Protein AF-T1GJW7-F1 (afdb_monomer_lite)

Secondary structure (DSSP, 8-state):
------HHHHHHHHHHHHT-----------------------------------------S-----PPPPPPPPHHHHHHHHHHHHH-SS--HHHHHHHHHHTT--TT-

Foldseek 3Di:
DPPPCDVVVVVVVVVVLVPDDDDDDDDDDDDDDDDDDDDDDDDDDDDDDDDDDDDDDDDDDDPDDPDPDDDDADPVLVVLVVVCCSVPVDDDQVRLCVSCVVRVHHSVD

Sequence (109 aa):
MELLIDTKSILMFVETLVAQDINEMDQDECDDGMSSDIDDGGSDTDSKKDSRGSSDGKGNGGGSKPRRARTAFTYEQLVSLENKFKTTRYLSVCERLNLALSLSLTETQ

InterPro domains:
  IPR001356 Homeodomain [PF00046] (67-109)
  IPR001356 Homeodomain [PS50071] (64-109)
  IPR001356 Homeodomain [cd00086] (67-109)
  IPR009057 Homedomain-like superfamily [SSF46689] (53-109)
  IPR050394 Homeobox NK-like transcription regulators [PTHR24340] (39-109)

Radius of gyration: 24.45 Å; chains: 1; bounding box: 60×59×21 Å

pLDDT: mean 71.12, std 16.46, range [42.16, 95.88]

Organism: Megaselia scalaris (NCBI:txid36166)

Structure (mmCIF, N/CA/C/O backbone):
data_AF-T1GJW7-F1
#
_entry.id   AF-T1GJW7-F1
#
loop_
_atom_site.group_PDB
_atom_site.id
_atom_site.type_symbol
_atom_site.label_atom_id
_atom_site.label_alt_id
_atom_site.label_comp_id
_atom_site.label_asym_id
_atom_site.label_entity_id
_atom_site.label_seq_id
_atom_site.pdbx_PDB_ins_code
_atom_site.Cartn_x
_atom_site.Cartn_y
_atom_site.Cartn_z
_atom_site.occupancy
_atom_site.B_iso_or_equiv
_atom_site.auth_seq_id
_atom_site.auth_comp_id
_atom_site.auth_asym_id
_atom_site.auth_atom_id
_atom_site.pdbx_PDB_model_num
ATOM 1 N N . MET A 1 1 ? -20.758 13.171 10.588 1.00 42.16 1 MET A N 1
ATOM 2 C CA . MET A 1 1 ? -19.525 13.619 9.914 1.00 42.16 1 MET A CA 1
ATOM 3 C C . MET A 1 1 ? -19.084 12.481 9.014 1.00 42.16 1 MET A C 1
ATOM 5 O O . MET A 1 1 ? -18.266 11.667 9.419 1.00 42.16 1 MET A O 1
ATOM 9 N N . GLU A 1 2 ? -19.731 12.326 7.860 1.00 46.81 2 GLU A N 1
ATOM 10 C CA . GLU A 1 2 ? -19.262 11.344 6.886 1.00 46.81 2 GLU A CA 1
ATOM 11 C C . GLU A 1 2 ? -17.940 11.874 6.334 1.00 46.81 2 GLU A C 1
ATOM 13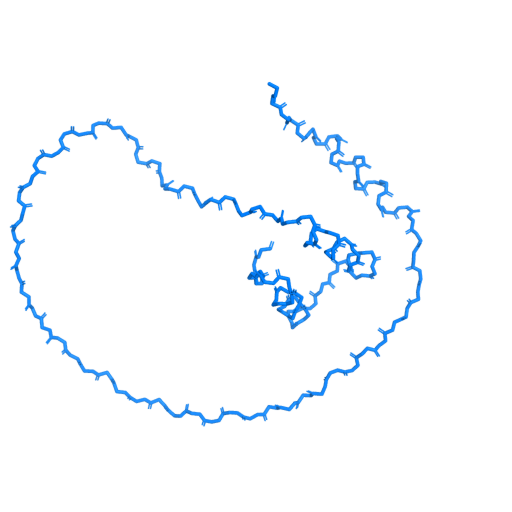 O O . GLU A 1 2 ? -17.916 12.944 5.729 1.00 46.81 2 GLU A O 1
ATOM 18 N N . LEU A 1 3 ? -16.834 11.175 6.609 1.00 50.53 3 LEU A N 1
ATOM 19 C CA . LEU A 1 3 ? -15.581 11.392 5.894 1.00 50.53 3 LEU A CA 1
ATOM 20 C C . LEU A 1 3 ? -15.803 10.925 4.453 1.00 50.53 3 LEU A C 1
ATOM 22 O O . LEU A 1 3 ? -15.472 9.802 4.071 1.00 50.53 3 LEU A O 1
ATOM 26 N N . LEU A 1 4 ? -16.422 11.799 3.665 1.00 50.31 4 LEU A N 1
ATOM 27 C CA . LEU A 1 4 ? -16.360 11.754 2.223 1.00 50.31 4 LEU A CA 1
ATOM 28 C C . LEU A 1 4 ? -14.903 12.071 1.889 1.00 50.31 4 LEU A C 1
ATOM 30 O O . LEU A 1 4 ? -14.476 13.223 1.917 1.00 50.31 4 LEU A O 1
ATOM 34 N N . ILE A 1 5 ? -14.101 11.030 1.679 1.00 57.72 5 ILE A N 1
ATOM 35 C CA . ILE A 1 5 ? -12.785 11.184 1.068 1.00 57.72 5 ILE A CA 1
ATOM 36 C C . ILE A 1 5 ? -13.089 11.596 -0.373 1.00 57.72 5 ILE A C 1
ATOM 38 O O . ILE A 1 5 ? -13.287 10.751 -1.246 1.00 57.72 5 ILE A O 1
ATOM 42 N N . ASP A 1 6 ? -13.274 12.902 -0.574 1.00 73.75 6 ASP A N 1
ATOM 43 C CA . ASP A 1 6 ? -13.629 13.483 -1.858 1.00 73.75 6 ASP A CA 1
ATOM 44 C C . ASP A 1 6 ? -12.637 12.989 -2.905 1.00 73.75 6 ASP A C 1
ATOM 46 O O . ASP A 1 6 ? -11.425 12.983 -2.680 1.00 73.75 6 ASP A O 1
ATOM 50 N N . THR A 1 7 ? -13.129 12.629 -4.088 1.00 62.66 7 THR A N 1
ATOM 51 C CA . THR A 1 7 ? -12.268 12.265 -5.225 1.00 62.66 7 THR A CA 1
ATOM 52 C C . THR A 1 7 ? -11.262 13.371 -5.542 1.00 62.66 7 THR A C 1
ATOM 54 O O . THR A 1 7 ? -10.169 13.088 -6.016 1.00 62.66 7 THR A O 1
ATOM 57 N N . LYS A 1 8 ? -11.588 14.621 -5.188 1.00 57.81 8 LYS A N 1
ATOM 58 C CA . LYS A 1 8 ? -10.682 15.773 -5.233 1.00 57.81 8 LYS A CA 1
ATOM 59 C C . LYS A 1 8 ? -9.568 15.715 -4.184 1.00 57.81 8 LYS A C 1
ATOM 61 O O . LYS A 1 8 ? -8.450 16.099 -4.491 1.00 57.81 8 LYS A O 1
ATOM 66 N N . SER A 1 9 ? -9.842 15.217 -2.980 1.00 65.06 9 SER A N 1
ATOM 67 C CA . SER A 1 9 ? -8.833 15.017 -1.931 1.00 65.06 9 SER A CA 1
ATOM 68 C C . SER A 1 9 ? -7.895 13.854 -2.280 1.00 65.06 9 SER A C 1
ATOM 70 O O . SER A 1 9 ? -6.685 13.966 -2.103 1.00 65.06 9 SER A O 1
ATOM 72 N N . ILE A 1 10 ? -8.434 12.794 -2.896 1.00 68.69 10 ILE A N 1
ATOM 73 C CA . ILE A 1 10 ? -7.648 11.678 -3.449 1.00 68.69 10 ILE A CA 1
ATOM 74 C C . ILE A 1 10 ? -6.773 12.161 -4.611 1.00 68.69 10 ILE A C 1
ATOM 76 O O . ILE A 1 10 ? -5.587 11.851 -4.651 1.00 68.69 10 ILE A O 1
ATOM 80 N N . LEU A 1 11 ? -7.326 12.953 -5.535 1.00 67.62 11 LEU A N 1
ATOM 81 C CA . LEU A 1 11 ? -6.576 13.491 -6.673 1.00 67.62 11 LEU A CA 1
ATOM 82 C C . LEU A 1 11 ? -5.481 14.471 -6.243 1.00 67.62 11 LEU A C 1
ATOM 84 O O . LEU A 1 11 ? -4.372 14.357 -6.749 1.00 67.62 11 LEU A O 1
ATOM 88 N N . MET A 1 12 ? -5.733 15.350 -5.265 1.00 68.50 12 MET A N 1
ATOM 89 C CA . MET A 1 12 ? -4.680 16.227 -4.734 1.00 68.50 12 MET A CA 1
ATOM 90 C C . MET A 1 12 ? -3.557 15.438 -4.051 1.00 68.50 12 MET A C 1
ATOM 92 O O . MET A 1 12 ? -2.390 15.804 -4.178 1.00 68.50 12 MET A O 1
ATOM 96 N N . PHE A 1 13 ? -3.880 14.338 -3.364 1.00 70.38 13 PHE A N 1
ATOM 97 C CA . PHE A 1 13 ? -2.865 13.471 -2.765 1.00 70.38 13 PHE A CA 1
ATOM 98 C C . PHE A 1 13 ? -2.042 12.738 -3.835 1.00 70.38 13 PHE A C 1
ATOM 100 O O . PHE A 1 13 ? -0.825 12.645 -3.713 1.00 70.38 13 PHE A O 1
ATOM 107 N N . VAL A 1 14 ? -2.678 12.287 -4.924 1.00 68.50 14 VAL A N 1
ATOM 108 C CA . VAL A 1 14 ? -2.000 11.607 -6.040 1.00 68.50 14 VAL A CA 1
ATOM 109 C C . VAL A 1 14 ? -1.147 12.569 -6.875 1.00 68.50 14 VAL A C 1
ATOM 111 O O . VAL A 1 14 ? -0.025 12.212 -7.217 1.00 68.50 14 VAL A O 1
ATOM 114 N N . GLU A 1 15 ? -1.619 13.784 -7.169 1.00 69.69 15 GLU A N 1
ATOM 115 C CA . GLU A 1 15 ? -0.837 14.792 -7.907 1.00 69.69 15 GLU A CA 1
ATOM 116 C C . GLU A 1 15 ? 0.372 15.287 -7.103 1.00 69.69 15 GLU A C 1
ATOM 118 O O . GLU A 1 15 ? 1.452 15.456 -7.666 1.00 69.69 15 GLU A O 1
ATOM 123 N N . THR A 1 16 ? 0.233 15.443 -5.781 1.00 59.94 16 THR A N 1
ATOM 124 C CA . THR A 1 16 ? 1.352 15.849 -4.912 1.00 59.94 16 THR A CA 1
ATOM 125 C C . THR A 1 16 ? 2.418 14.751 -4.804 1.00 59.94 16 THR A C 1
ATOM 127 O O . THR A 1 16 ? 3.608 15.055 -4.762 1.00 59.94 16 THR A O 1
ATOM 130 N N . LEU A 1 17 ? 2.022 13.471 -4.821 1.00 59.44 17 LEU A N 1
ATOM 131 C CA . LEU A 1 17 ? 2.952 12.338 -4.711 1.00 59.44 17 LEU A CA 1
ATOM 132 C C . LEU A 1 17 ? 3.819 12.122 -5.961 1.00 59.44 17 LEU A C 1
ATOM 134 O O . LEU A 1 17 ? 4.864 11.487 -5.874 1.00 59.44 17 LEU A O 1
ATOM 138 N N . VAL A 1 18 ? 3.380 12.602 -7.128 1.00 64.69 18 VAL A N 1
ATOM 139 C CA . VAL A 1 18 ? 4.110 12.417 -8.396 1.00 64.69 18 VAL A CA 1
ATOM 140 C C . VAL A 1 18 ? 5.281 13.405 -8.532 1.00 64.69 18 VAL A C 1
ATOM 142 O O . VAL A 1 18 ? 6.189 13.164 -9.321 1.00 64.69 18 VAL A O 1
ATOM 145 N N . ALA A 1 19 ? 5.305 14.494 -7.756 1.00 56.41 19 ALA A N 1
ATOM 146 C CA . ALA A 1 19 ? 6.221 15.617 -7.971 1.00 56.41 19 ALA A CA 1
ATOM 147 C C . ALA A 1 19 ? 7.518 15.616 -7.130 1.00 56.41 19 ALA A C 1
ATOM 149 O O . ALA A 1 19 ? 8.266 16.589 -7.206 1.00 56.41 19 ALA A O 1
ATOM 150 N N . GLN A 1 20 ? 7.820 14.582 -6.335 1.00 51.12 20 GLN A N 1
ATOM 151 C CA . GLN A 1 20 ? 9.035 14.552 -5.501 1.00 51.12 20 GLN A CA 1
ATOM 152 C C . GLN A 1 20 ? 9.898 13.313 -5.777 1.00 51.12 20 GLN A C 1
ATOM 154 O O . GLN A 1 20 ? 9.766 12.278 -5.136 1.00 51.12 20 GLN A O 1
ATOM 159 N N . ASP A 1 21 ? 10.732 13.456 -6.808 1.00 65.88 21 ASP A N 1
ATOM 160 C CA . ASP A 1 21 ? 12.160 13.108 -6.864 1.00 65.88 21 ASP A CA 1
ATOM 161 C C . ASP A 1 21 ? 12.689 12.128 -5.792 1.00 65.88 21 ASP A C 1
ATOM 163 O O . ASP A 1 21 ? 12.943 12.556 -4.671 1.00 65.88 21 ASP A O 1
ATOM 167 N N . ILE A 1 22 ? 12.910 10.847 -6.139 1.00 59.69 22 ILE A N 1
ATOM 168 C CA . ILE A 1 22 ? 13.858 9.950 -5.443 1.00 59.69 22 ILE A CA 1
ATOM 169 C C . ILE A 1 22 ? 14.498 9.008 -6.470 1.00 59.69 22 ILE A C 1
ATOM 171 O O . ILE A 1 22 ? 13.942 7.989 -6.879 1.00 59.69 22 ILE A O 1
ATOM 175 N N . ASN A 1 23 ? 15.690 9.412 -6.890 1.00 54.84 23 ASN A N 1
ATOM 176 C CA . ASN A 1 23 ? 16.716 8.562 -7.468 1.00 54.84 23 ASN A CA 1
ATOM 177 C C . ASN A 1 23 ? 17.356 7.686 -6.362 1.00 54.84 23 ASN A C 1
ATOM 179 O O . ASN A 1 23 ? 17.296 8.044 -5.188 1.00 54.84 23 ASN A O 1
ATOM 183 N N . GLU A 1 24 ? 18.057 6.632 -6.796 1.00 55.97 24 GLU A N 1
ATOM 184 C CA . GLU A 1 24 ? 19.089 5.845 -6.080 1.00 55.97 24 GLU A CA 1
ATOM 185 C C . GLU A 1 24 ? 18.694 4.552 -5.314 1.00 55.97 24 GLU A C 1
ATOM 187 O O . GLU A 1 24 ? 18.263 4.557 -4.168 1.00 55.97 24 GLU A O 1
ATOM 192 N N . MET A 1 25 ? 18.869 3.434 -6.041 1.00 63.38 25 MET A N 1
ATOM 193 C CA . MET A 1 25 ? 19.788 2.304 -5.779 1.00 63.38 25 MET A CA 1
ATOM 194 C C . MET A 1 25 ? 19.740 1.580 -4.422 1.00 63.38 25 MET A C 1
ATOM 196 O O . MET A 1 25 ? 20.249 2.092 -3.440 1.00 63.38 25 MET A O 1
ATOM 200 N N . ASP A 1 26 ? 19.266 0.327 -4.438 1.00 47.84 26 ASP A N 1
ATOM 201 C CA . ASP A 1 26 ? 20.033 -0.836 -3.956 1.00 47.84 26 ASP A CA 1
ATOM 202 C C . ASP A 1 26 ? 19.449 -2.138 -4.551 1.00 47.84 26 ASP A C 1
ATOM 204 O O . ASP A 1 26 ? 18.237 -2.363 -4.550 1.00 47.84 26 ASP A O 1
ATOM 208 N N . GLN A 1 27 ? 20.328 -2.943 -5.160 1.00 61.09 27 GLN A N 1
ATOM 209 C CA . GLN A 1 27 ? 20.059 -4.283 -5.692 1.00 61.09 27 GLN A CA 1
ATOM 210 C C . GLN A 1 27 ? 20.303 -5.298 -4.574 1.00 61.09 27 GLN A C 1
ATOM 212 O O . GLN A 1 27 ? 21.456 -5.529 -4.222 1.00 61.09 27 GLN A O 1
ATOM 217 N N . ASP A 1 28 ? 19.254 -5.947 -4.076 1.00 51.38 28 ASP A N 1
ATOM 218 C CA . ASP A 1 28 ? 19.406 -7.166 -3.281 1.00 51.38 28 ASP A CA 1
ATOM 219 C C . ASP A 1 28 ? 19.055 -8.369 -4.168 1.00 51.38 28 ASP A C 1
ATOM 221 O O . ASP A 1 28 ? 17.886 -8.623 -4.470 1.00 51.38 28 ASP A O 1
ATOM 225 N N . GLU A 1 29 ? 20.084 -9.084 -4.633 1.00 61.72 29 GLU A N 1
ATOM 226 C CA . GLU A 1 29 ? 19.944 -10.405 -5.250 1.00 61.72 29 GLU A CA 1
ATOM 227 C C . GLU A 1 29 ? 19.431 -11.405 -4.205 1.00 61.72 29 GLU A C 1
ATOM 229 O O . GLU A 1 29 ? 20.060 -11.593 -3.161 1.00 61.72 29 GLU A O 1
ATOM 234 N N . CYS A 1 30 ? 18.310 -12.078 -4.479 1.00 54.50 30 CYS A N 1
ATOM 235 C CA . CYS A 1 30 ? 17.885 -13.236 -3.700 1.00 54.50 30 CYS A CA 1
ATOM 236 C C . CYS A 1 30 ? 18.101 -14.538 -4.489 1.00 54.50 30 CYS A C 1
ATOM 238 O O . CYS A 1 30 ? 17.632 -14.703 -5.609 1.00 54.50 30 CYS A O 1
ATOM 240 N N . ASP A 1 31 ? 18.870 -15.421 -3.853 1.00 57.53 31 ASP A N 1
ATOM 241 C CA . ASP A 1 31 ? 19.351 -16.738 -4.271 1.00 57.53 31 ASP A CA 1
ATOM 242 C C . ASP A 1 31 ? 18.206 -17.766 -4.410 1.00 57.53 31 ASP A C 1
ATOM 244 O O . ASP A 1 31 ? 17.466 -18.040 -3.462 1.00 57.53 31 ASP A O 1
ATOM 248 N N . ASP A 1 32 ? 18.057 -18.333 -5.609 1.00 59.34 32 ASP A N 1
ATOM 249 C CA . ASP A 1 32 ? 17.018 -19.296 -5.991 1.00 59.34 32 ASP A CA 1
ATOM 250 C C . ASP A 1 32 ? 17.382 -20.743 -5.576 1.00 59.34 32 ASP A C 1
ATOM 252 O O . ASP A 1 32 ? 17.765 -21.583 -6.393 1.00 59.34 32 ASP A O 1
ATOM 256 N N . GLY A 1 33 ? 17.237 -21.067 -4.288 1.00 59.34 33 GLY A N 1
ATOM 257 C CA . GLY A 1 33 ? 17.431 -22.421 -3.748 1.00 59.34 33 GLY A CA 1
ATOM 258 C C . GLY A 1 33 ? 16.148 -23.266 -3.691 1.00 59.34 33 GLY A C 1
ATOM 259 O O . GLY A 1 33 ? 15.566 -23.424 -2.619 1.00 59.34 33 GLY A O 1
ATOM 260 N N . MET A 1 34 ? 15.708 -23.842 -4.817 1.00 60.22 34 MET A N 1
ATOM 261 C CA . MET A 1 34 ? 14.521 -24.720 -4.888 1.00 60.22 34 MET A CA 1
ATOM 262 C C . MET A 1 34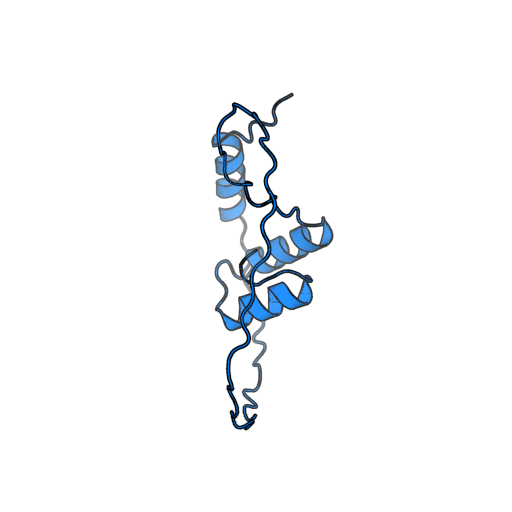 ? 14.893 -26.199 -4.735 1.00 60.22 34 MET A C 1
ATOM 264 O O . MET A 1 34 ? 15.644 -26.716 -5.557 1.00 60.22 34 MET A O 1
ATOM 268 N N . SER A 1 35 ? 14.288 -26.912 -3.780 1.00 61.06 35 SER A N 1
ATOM 269 C CA . SER A 1 35 ? 13.879 -28.319 -3.953 1.00 61.06 35 SER A CA 1
ATOM 270 C C . SER A 1 35 ? 13.089 -28.791 -2.728 1.00 61.06 35 SER A C 1
ATOM 272 O O . SER A 1 35 ? 13.617 -28.879 -1.620 1.00 61.06 35 SER A O 1
ATOM 274 N N . SER A 1 36 ? 11.812 -29.103 -2.932 1.00 56.66 36 SER A N 1
ATOM 275 C CA . SER A 1 36 ? 11.010 -29.890 -1.998 1.00 56.66 36 SER A CA 1
ATOM 276 C C . SER A 1 36 ? 10.220 -30.922 -2.795 1.00 56.66 36 SER A C 1
ATOM 278 O O . SER A 1 36 ? 9.280 -30.560 -3.503 1.00 56.66 36 SER A O 1
ATOM 280 N N . ASP A 1 37 ? 10.591 -32.191 -2.667 1.00 62.34 37 ASP A N 1
ATOM 281 C CA . ASP A 1 37 ? 9.810 -33.328 -3.148 1.00 62.34 37 ASP A CA 1
ATOM 282 C C . ASP A 1 37 ? 8.995 -33.901 -1.977 1.00 62.34 37 ASP A C 1
ATOM 284 O O . ASP A 1 37 ? 9.564 -34.454 -1.035 1.00 62.34 37 ASP A O 1
ATOM 288 N N . ILE A 1 38 ? 7.663 -33.768 -2.015 1.00 69.62 38 ILE A N 1
ATOM 289 C CA . ILE A 1 38 ? 6.747 -34.541 -1.160 1.00 69.62 38 ILE A CA 1
ATOM 290 C C . ILE A 1 38 ? 5.614 -35.076 -2.042 1.00 69.62 38 ILE A C 1
ATOM 292 O O . ILE A 1 38 ? 4.873 -34.310 -2.655 1.00 69.62 38 ILE A O 1
ATOM 296 N N . ASP A 1 39 ? 5.547 -36.404 -2.103 1.00 62.56 39 ASP A N 1
ATOM 297 C CA . ASP A 1 39 ? 4.624 -37.235 -2.878 1.00 62.56 39 ASP A CA 1
ATOM 298 C C . ASP A 1 39 ? 3.219 -37.297 -2.243 1.00 62.56 39 ASP A C 1
ATOM 300 O O . ASP A 1 39 ? 3.062 -37.273 -1.019 1.00 62.56 39 ASP A O 1
ATOM 304 N N . ASP A 1 40 ? 2.215 -37.349 -3.119 1.00 59.94 40 ASP A N 1
ATOM 305 C CA . ASP A 1 40 ? 0.765 -37.304 -2.895 1.00 59.94 40 ASP A CA 1
ATOM 306 C C . ASP A 1 40 ? 0.183 -38.718 -2.728 1.00 59.94 40 ASP A C 1
ATOM 308 O O . ASP A 1 40 ? 0.553 -39.638 -3.455 1.00 59.94 40 ASP A O 1
ATOM 312 N N . GLY A 1 41 ? -0.781 -38.910 -1.821 1.00 51.12 41 GLY A N 1
ATOM 313 C CA . GLY A 1 41 ? -1.516 -40.174 -1.803 1.00 51.12 41 GLY A CA 1
ATOM 314 C C . GLY A 1 41 ? -2.569 -40.341 -0.711 1.00 51.12 41 GLY A C 1
ATOM 315 O O . GLY A 1 41 ? -2.241 -40.496 0.463 1.00 51.12 41 GLY A O 1
ATOM 316 N N . GLY A 1 42 ? -3.836 -40.451 -1.133 1.00 48.06 42 GLY A N 1
ATOM 317 C CA . GLY A 1 42 ? -4.831 -41.285 -0.442 1.00 48.06 42 GLY A CA 1
ATOM 318 C C . GLY A 1 42 ? -6.169 -40.620 -0.120 1.00 48.06 42 GLY A C 1
ATOM 319 O O . GLY A 1 42 ? -6.397 -40.168 0.998 1.00 48.06 42 GLY A O 1
ATOM 320 N N . SER A 1 43 ? -7.086 -40.631 -1.089 1.00 60.41 43 SER A N 1
ATOM 321 C CA . SER A 1 43 ? -8.526 -40.412 -0.901 1.00 60.41 43 SER A CA 1
ATOM 322 C C . SER A 1 43 ? -9.209 -41.746 -0.607 1.00 60.41 43 SER A C 1
ATOM 324 O O . SER A 1 43 ? -9.008 -42.664 -1.389 1.00 60.41 43 SER A O 1
ATOM 326 N N . ASP A 1 44 ? -10.056 -41.826 0.429 1.00 52.56 44 ASP A N 1
ATOM 327 C CA . ASP A 1 44 ? -11.116 -42.842 0.502 1.00 52.56 44 ASP A CA 1
ATOM 328 C C . ASP A 1 44 ? -12.337 -42.404 1.347 1.00 52.56 44 ASP A C 1
ATOM 330 O O . ASP A 1 44 ? -12.272 -42.167 2.551 1.00 52.56 44 ASP A O 1
ATOM 334 N N . THR A 1 45 ? -13.451 -42.287 0.618 1.00 55.78 45 THR A N 1
ATOM 335 C CA . THR A 1 45 ? -14.824 -42.779 0.859 1.00 55.78 45 THR A CA 1
ATOM 336 C C . THR A 1 45 ? -15.609 -42.501 2.157 1.00 55.78 45 THR A C 1
ATOM 338 O O . THR A 1 45 ? -15.338 -43.041 3.223 1.00 55.78 45 THR A O 1
ATOM 341 N N . ASP A 1 46 ? -16.727 -41.792 1.942 1.00 51.94 46 ASP A N 1
ATOM 342 C CA . ASP A 1 46 ? -18.125 -42.150 2.260 1.00 51.94 46 ASP A CA 1
ATOM 343 C C . ASP A 1 46 ? -18.513 -42.599 3.682 1.00 51.94 46 ASP A C 1
ATOM 345 O O . ASP A 1 46 ? -18.208 -43.699 4.139 1.00 51.94 46 ASP A O 1
ATOM 349 N N . SER A 1 47 ? -19.381 -41.807 4.321 1.00 58.59 47 SER A N 1
ATOM 350 C CA . SER A 1 47 ? -20.387 -42.317 5.259 1.00 58.59 47 SER A CA 1
ATOM 351 C C . SER A 1 47 ? -21.584 -41.367 5.365 1.00 58.59 47 SER A C 1
ATOM 353 O O . SER A 1 47 ? -21.493 -40.238 5.844 1.00 58.59 47 SER A O 1
ATOM 355 N N . LYS A 1 48 ? -22.736 -41.878 4.918 1.00 65.25 48 LYS A N 1
ATOM 356 C CA . LYS A 1 48 ? -24.095 -41.357 5.127 1.00 65.25 48 LYS A CA 1
ATOM 357 C C . LYS A 1 48 ? -24.392 -41.110 6.619 1.00 65.25 48 LYS A C 1
ATOM 359 O O . LYS A 1 48 ? -23.949 -41.895 7.451 1.00 65.25 48 LYS A O 1
ATOM 364 N N . LYS A 1 49 ? -25.306 -40.179 6.941 1.00 56.53 49 LYS A N 1
ATOM 365 C CA . LYS A 1 49 ? -26.709 -40.496 7.319 1.00 56.53 49 LYS A CA 1
ATOM 366 C C . LYS A 1 49 ? -27.437 -39.335 8.025 1.00 56.53 49 LYS A C 1
ATOM 368 O O . LYS A 1 49 ? -26.942 -38.696 8.943 1.00 56.53 49 LYS A O 1
ATOM 373 N N . ASP A 1 50 ? -28.663 -39.164 7.550 1.00 54.94 50 ASP A N 1
ATOM 374 C CA . ASP A 1 50 ? -29.848 -38.412 7.972 1.00 54.94 50 ASP A CA 1
ATOM 375 C C . ASP A 1 50 ? -29.940 -37.821 9.383 1.00 54.94 50 ASP A C 1
ATOM 377 O O . ASP A 1 50 ? -29.800 -38.518 10.392 1.00 54.94 50 ASP A O 1
ATOM 381 N N . SER A 1 51 ? -30.417 -36.570 9.452 1.00 59.06 51 SER A N 1
ATOM 382 C CA . SER A 1 51 ? -31.175 -36.088 10.611 1.00 59.06 51 SER A CA 1
ATOM 383 C C . SER A 1 51 ? -31.934 -34.756 10.428 1.00 59.06 51 SER A C 1
ATOM 385 O O . SER A 1 51 ? -31.495 -33.704 10.866 1.00 59.06 51 SER A O 1
ATOM 387 N N . ARG A 1 52 ? -33.157 -34.845 9.881 1.00 58.72 52 ARG A N 1
ATOM 388 C CA . ARG A 1 52 ? -34.372 -34.067 10.244 1.00 58.72 52 ARG A CA 1
ATOM 389 C C . ARG A 1 52 ? -34.248 -33.040 11.397 1.00 58.72 52 ARG A C 1
ATOM 391 O O . ARG A 1 52 ? -34.212 -33.408 12.570 1.00 58.72 52 ARG A O 1
ATOM 398 N N . GLY A 1 53 ? -34.348 -31.759 11.059 1.00 47.44 53 GLY A N 1
ATOM 399 C CA . GLY A 1 53 ? -34.597 -30.670 12.002 1.00 47.44 53 GLY A CA 1
ATOM 400 C C . GLY A 1 53 ? -35.530 -29.646 11.369 1.00 47.44 53 GLY A C 1
ATOM 401 O O . GLY A 1 53 ? -35.090 -28.795 10.606 1.00 47.44 53 GLY A O 1
ATOM 402 N N . SER A 1 54 ? -36.825 -29.780 11.652 1.00 58.69 54 SER A N 1
ATOM 403 C CA . SER A 1 54 ? -37.837 -28.764 11.372 1.00 58.69 54 SER A CA 1
ATOM 404 C C . SER A 1 54 ? -37.651 -27.615 12.356 1.00 58.69 54 SER A C 1
ATOM 406 O O . SER A 1 54 ? -37.743 -27.830 13.563 1.00 58.69 54 SER A O 1
ATOM 408 N N . SER A 1 55 ? -37.436 -26.405 11.856 1.00 59.34 55 SER A N 1
ATOM 409 C CA . SER A 1 55 ? -37.737 -25.189 12.608 1.00 59.34 55 SER A CA 1
ATOM 410 C C . SER A 1 55 ? -38.051 -24.063 11.635 1.00 59.34 55 SER A C 1
ATOM 412 O O . SER A 1 55 ? -37.164 -23.405 11.091 1.00 59.34 55 SER A O 1
ATOM 414 N N . ASP A 1 56 ? -39.349 -23.880 11.428 1.00 55.94 56 ASP A N 1
ATOM 415 C CA . ASP A 1 56 ? -39.988 -22.679 10.921 1.00 55.94 56 ASP A CA 1
ATOM 416 C C . ASP A 1 56 ? -39.443 -21.428 11.626 1.00 55.94 56 ASP A C 1
ATOM 418 O O . ASP A 1 56 ? -39.817 -21.092 12.748 1.00 55.94 56 ASP A O 1
ATOM 422 N N . GLY A 1 57 ? -38.540 -20.730 10.941 1.00 54.88 57 GLY A N 1
ATOM 423 C CA . GLY A 1 57 ? -38.003 -19.431 11.327 1.00 54.88 57 GLY A CA 1
ATOM 424 C C . GLY A 1 57 ? -38.438 -18.381 10.318 1.00 54.88 57 GLY A C 1
ATOM 425 O O . GLY A 1 57 ? -37.724 -18.063 9.372 1.00 54.88 57 GLY A O 1
ATOM 426 N N . LYS A 1 58 ? -39.647 -17.864 10.508 1.00 59.50 58 LYS A N 1
ATOM 427 C CA . LYS A 1 58 ? -40.236 -16.760 9.751 1.00 59.50 58 LYS A CA 1
ATOM 428 C C . LYS A 1 58 ? -39.415 -15.486 10.000 1.00 59.50 58 LYS A C 1
ATOM 430 O O . LYS A 1 58 ? -39.579 -14.837 11.025 1.00 59.50 58 LYS A O 1
ATO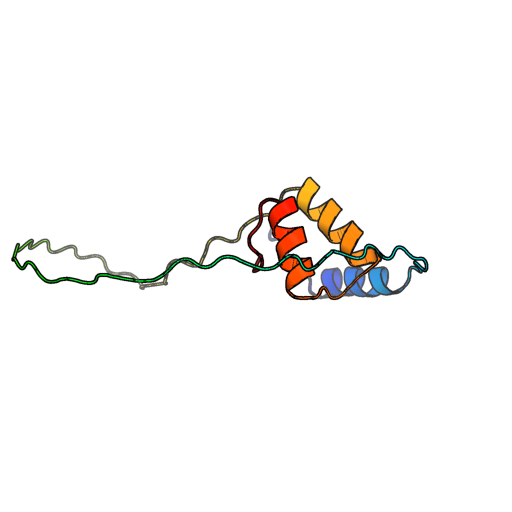M 435 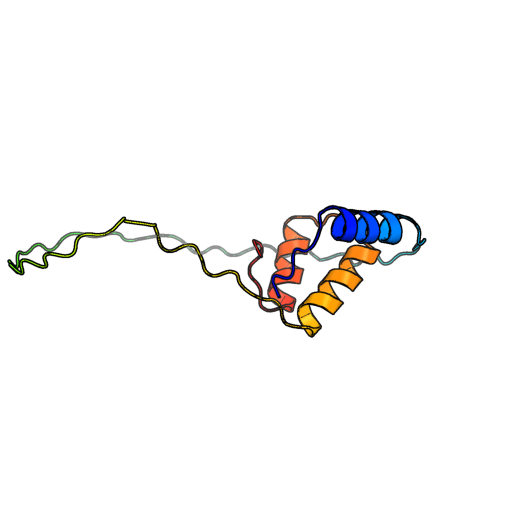N N . GLY A 1 59 ? -38.531 -15.145 9.064 1.00 51.47 59 GLY A N 1
ATOM 436 C CA . GLY A 1 59 ? -37.693 -13.945 9.096 1.00 51.47 59 GLY A CA 1
ATOM 437 C C . GLY A 1 59 ? -37.619 -13.299 7.717 1.00 51.47 59 GLY A C 1
ATOM 438 O O . GLY A 1 59 ? -36.739 -13.591 6.917 1.00 51.47 59 GLY A O 1
ATOM 439 N N . ASN A 1 60 ? -38.596 -12.448 7.430 1.00 55.00 60 ASN A N 1
ATOM 440 C CA . ASN A 1 60 ? -38.638 -11.567 6.271 1.00 55.00 60 ASN A CA 1
ATOM 441 C C . ASN A 1 60 ? -37.472 -10.562 6.332 1.00 55.00 60 ASN A C 1
ATOM 443 O O . ASN A 1 60 ? -37.394 -9.805 7.296 1.00 55.00 60 ASN A O 1
ATOM 447 N N . GLY A 1 61 ? -36.610 -10.511 5.309 1.00 53.38 61 GLY A N 1
ATOM 448 C CA . GLY A 1 61 ? -35.680 -9.388 5.139 1.00 53.38 61 GLY A CA 1
ATOM 449 C C . GLY A 1 61 ? -34.371 -9.705 4.417 1.00 53.38 61 GLY A C 1
ATOM 450 O O . GLY A 1 61 ? -33.370 -9.989 5.057 1.00 53.38 61 GLY A O 1
ATOM 451 N N . GLY A 1 62 ? -34.381 -9.591 3.085 1.00 54.97 62 GLY A N 1
ATOM 452 C CA . GLY A 1 62 ? -33.237 -9.163 2.264 1.00 54.97 62 GLY A CA 1
ATOM 453 C C . GLY A 1 62 ? -31.878 -9.816 2.536 1.00 54.97 62 GLY A C 1
ATOM 454 O O . GLY A 1 62 ? -31.041 -9.252 3.237 1.00 54.97 62 GLY A O 1
ATOM 455 N N . GLY A 1 63 ? -31.619 -10.950 1.876 1.00 56.50 63 GLY A N 1
ATOM 456 C CA . GLY A 1 63 ? -30.312 -11.610 1.821 1.00 56.50 63 GLY A CA 1
ATOM 457 C C . GLY A 1 63 ? -29.233 -10.757 1.144 1.00 56.50 63 GLY A C 1
ATOM 458 O O . GLY A 1 63 ? -28.850 -10.995 -0.003 1.00 56.50 63 GLY A O 1
ATOM 459 N N . SER A 1 64 ? -28.714 -9.776 1.874 1.00 65.06 64 SER A N 1
ATOM 460 C CA . SER A 1 64 ? -27.443 -9.126 1.576 1.00 65.06 64 SER A CA 1
ATOM 461 C C . SER A 1 64 ? -26.354 -10.103 2.003 1.00 65.06 64 SER A C 1
ATOM 463 O O . SER A 1 64 ? -26.252 -10.425 3.186 1.00 65.06 64 SER A O 1
ATOM 465 N N . LYS A 1 65 ? -25.561 -10.623 1.058 1.00 70.56 65 LYS A N 1
ATOM 466 C CA . LYS A 1 65 ? -24.403 -11.467 1.396 1.00 70.56 65 LYS A CA 1
ATOM 467 C C . LYS A 1 65 ? -23.543 -10.706 2.417 1.00 70.56 65 LYS A C 1
ATOM 469 O O . LYS A 1 65 ? -23.376 -9.496 2.224 1.00 70.56 65 LYS A O 1
ATOM 474 N N . PRO A 1 66 ? -22.992 -11.362 3.457 1.00 73.31 66 PRO A N 1
ATOM 475 C CA . PRO A 1 66 ? -22.041 -10.722 4.356 1.00 73.31 66 PRO A CA 1
ATOM 476 C C . PRO A 1 66 ? -20.959 -10.051 3.512 1.00 73.31 66 PRO A C 1
ATOM 478 O O . PRO A 1 66 ? -20.215 -10.719 2.789 1.00 73.31 66 PRO A O 1
ATOM 481 N N . ARG A 1 67 ? -20.920 -8.716 3.518 1.00 74.12 67 ARG A N 1
ATOM 482 C CA . ARG A 1 67 ? -19.834 -7.991 2.858 1.00 74.12 67 ARG A CA 1
ATOM 483 C C . ARG A 1 67 ? -18.569 -8.384 3.608 1.00 74.12 67 ARG A C 1
ATOM 485 O O . ARG A 1 67 ? -18.572 -8.332 4.838 1.00 74.12 67 ARG A O 1
ATOM 492 N N . ARG A 1 68 ? -17.513 -8.792 2.894 1.00 74.25 68 ARG A N 1
ATOM 493 C CA . ARG A 1 68 ? -16.209 -9.030 3.530 1.00 74.25 68 ARG A CA 1
ATOM 494 C C . ARG A 1 68 ? -15.864 -7.799 4.364 1.00 74.25 68 ARG A C 1
ATOM 496 O O . ARG A 1 68 ? -15.944 -6.674 3.861 1.00 74.25 68 ARG A O 1
ATOM 503 N N . ALA A 1 69 ? -15.557 -8.022 5.639 1.00 74.44 69 ALA A N 1
ATOM 504 C CA . ALA A 1 69 ? -15.095 -6.958 6.510 1.00 74.44 69 ALA A CA 1
ATOM 505 C C . ALA A 1 69 ? -13.871 -6.311 5.854 1.00 74.44 69 ALA A C 1
ATOM 507 O O . ALA A 1 69 ? -12.985 -7.009 5.360 1.00 74.44 69 ALA A O 1
ATOM 508 N N . ARG A 1 70 ? -13.852 -4.978 5.803 1.00 78.94 70 ARG A N 1
ATOM 509 C CA . ARG A 1 70 ? -12.655 -4.252 5.383 1.00 78.94 70 ARG A CA 1
ATOM 510 C C . ARG A 1 70 ? -11.594 -4.489 6.452 1.00 78.94 70 ARG A C 1
ATOM 512 O O . ARG A 1 70 ? -11.850 -4.218 7.622 1.00 78.94 70 ARG A O 1
ATOM 519 N N . THR A 1 71 ? -10.442 -5.008 6.059 1.00 77.88 71 THR A N 1
ATOM 520 C CA . THR A 1 71 ? -9.273 -5.105 6.931 1.00 77.88 71 THR A CA 1
ATOM 521 C C . THR A 1 71 ? -8.625 -3.728 7.011 1.00 77.88 71 THR A C 1
ATOM 523 O O . THR A 1 71 ? -8.339 -3.126 5.979 1.00 77.88 71 THR A O 1
ATOM 526 N N . ALA A 1 72 ? -8.471 -3.194 8.222 1.00 87.69 72 ALA A N 1
ATOM 527 C CA . ALA A 1 72 ? -7.764 -1.939 8.453 1.00 87.69 72 ALA A CA 1
ATOM 528 C C . ALA A 1 72 ? -6.281 -2.233 8.704 1.00 87.69 72 ALA A C 1
ATOM 530 O O . ALA A 1 72 ? -5.969 -3.147 9.468 1.00 87.69 72 ALA A O 1
ATOM 531 N N . PHE A 1 73 ? -5.392 -1.461 8.079 1.00 89.12 73 PHE A N 1
ATOM 532 C CA . PHE A 1 73 ? -3.956 -1.536 8.337 1.00 89.12 73 PHE A CA 1
ATOM 533 C C . PHE A 1 73 ? -3.584 -0.776 9.608 1.00 89.12 73 PHE A C 1
ATOM 535 O O . PHE A 1 73 ? -4.197 0.244 9.939 1.00 89.12 73 PHE A O 1
ATOM 542 N N . THR A 1 74 ? -2.574 -1.268 10.321 1.00 93.12 74 THR A N 1
ATOM 543 C CA . THR A 1 74 ? -1.949 -0.531 11.418 1.00 93.12 74 THR A CA 1
ATOM 544 C C . THR A 1 74 ? -1.134 0.637 10.865 1.00 93.12 74 THR A C 1
ATOM 546 O O . THR A 1 74 ? -0.768 0.672 9.689 1.00 93.12 74 THR A O 1
ATOM 549 N N . TYR A 1 75 ? -0.821 1.608 11.722 1.00 93.81 75 TYR A N 1
ATOM 550 C CA . TYR A 1 75 ? 0.019 2.739 11.331 1.00 93.81 75 TYR A CA 1
ATOM 551 C C . TYR A 1 75 ? 1.397 2.287 10.818 1.00 93.81 75 TYR A C 1
ATOM 553 O O . TYR A 1 75 ? 1.853 2.747 9.777 1.00 93.81 75 TYR A O 1
ATOM 561 N N . GLU A 1 76 ? 2.030 1.337 11.506 1.00 94.94 76 GLU A N 1
ATOM 562 C CA . GLU A 1 76 ? 3.350 0.811 11.130 1.00 94.94 76 GLU A CA 1
ATOM 563 C C . GLU A 1 76 ? 3.337 0.126 9.755 1.00 94.94 76 GLU A C 1
ATOM 565 O O . GLU A 1 76 ? 4.276 0.280 8.969 1.00 94.94 76 GLU A O 1
ATOM 570 N N . GLN A 1 77 ? 2.244 -0.575 9.430 1.00 94.12 77 GLN A N 1
ATOM 571 C CA . GLN A 1 77 ? 2.041 -1.173 8.110 1.00 94.12 77 GLN A CA 1
ATOM 572 C C . GLN A 1 77 ? 1.935 -0.100 7.020 1.00 94.12 77 GLN A C 1
ATOM 574 O O . GLN A 1 77 ? 2.614 -0.207 6.001 1.00 94.12 77 GLN A O 1
ATOM 579 N N . LEU A 1 78 ? 1.144 0.956 7.244 1.00 94.06 78 LEU A N 1
ATOM 580 C CA . LEU A 1 78 ? 1.000 2.065 6.293 1.00 94.06 78 LEU A CA 1
ATOM 581 C C . LEU A 1 78 ? 2.338 2.755 6.016 1.00 94.06 78 LEU A C 1
ATOM 583 O O . LEU A 1 78 ? 2.704 2.922 4.858 1.00 94.06 78 LEU A O 1
ATOM 587 N N . VAL A 1 79 ? 3.101 3.078 7.064 1.00 92.56 79 VAL A N 1
ATOM 588 C CA . VAL A 1 79 ? 4.416 3.728 6.925 1.00 92.56 79 VAL A CA 1
ATOM 589 C C . VAL A 1 79 ? 5.377 2.867 6.101 1.00 92.56 79 VAL A C 1
ATOM 591 O O . VAL A 1 79 ? 6.090 3.376 5.237 1.00 92.56 79 VAL A O 1
ATOM 594 N N . SER A 1 80 ? 5.385 1.556 6.337 1.00 92.25 80 SER A N 1
ATOM 595 C CA . SER A 1 80 ? 6.249 0.623 5.607 1.00 92.25 80 SER A CA 1
ATOM 596 C C . SER A 1 80 ? 5.854 0.507 4.131 1.00 92.25 80 SER A C 1
ATOM 598 O O . SER A 1 80 ? 6.720 0.546 3.254 1.00 92.25 80 SER A O 1
ATOM 600 N N . LEU A 1 81 ? 4.549 0.427 3.846 1.00 94.62 81 LEU A N 1
ATOM 601 C CA . LEU A 1 81 ? 4.011 0.415 2.484 1.00 94.62 81 LEU A CA 1
ATOM 602 C C . LEU A 1 81 ? 4.332 1.718 1.743 1.00 94.62 81 LEU A C 1
ATOM 604 O O . LEU A 1 81 ? 4.826 1.671 0.619 1.00 94.62 81 LEU A O 1
ATOM 608 N N . GLU A 1 82 ? 4.119 2.874 2.373 1.00 92.19 82 GLU A N 1
ATOM 609 C CA . GLU A 1 82 ? 4.458 4.184 1.807 1.00 92.19 82 GLU A CA 1
ATOM 610 C C . GLU A 1 82 ? 5.950 4.292 1.496 1.00 92.19 82 GLU A C 1
ATOM 612 O O . GLU A 1 82 ? 6.325 4.739 0.413 1.00 92.19 82 GLU A O 1
ATOM 617 N N . ASN A 1 83 ? 6.811 3.841 2.413 1.00 89.75 83 ASN A N 1
ATOM 618 C CA . ASN A 1 83 ? 8.254 3.856 2.201 1.00 89.75 83 ASN A CA 1
ATOM 619 C C . ASN A 1 83 ? 8.678 2.968 1.026 1.00 89.75 83 ASN A C 1
ATOM 621 O O . ASN A 1 83 ? 9.488 3.407 0.213 1.00 89.75 83 ASN A O 1
ATOM 625 N N . LYS A 1 84 ? 8.101 1.768 0.874 1.00 91.12 84 LYS A N 1
ATOM 626 C CA . LYS A 1 84 ? 8.372 0.909 -0.293 1.00 91.12 84 LYS A CA 1
ATOM 627 C C . LYS A 1 84 ? 7.852 1.533 -1.591 1.00 91.12 84 LYS A C 1
ATOM 629 O O . LYS A 1 84 ? 8.508 1.447 -2.625 1.00 91.12 84 LYS A O 1
ATOM 634 N N . PHE A 1 85 ? 6.700 2.197 -1.540 1.00 92.12 85 PHE A N 1
ATOM 635 C CA . PHE A 1 85 ? 6.064 2.794 -2.714 1.00 92.12 85 PHE A CA 1
ATOM 636 C C . PHE A 1 85 ? 6.785 4.045 -3.232 1.00 92.12 85 PHE A C 1
ATOM 638 O O . PHE A 1 85 ? 6.661 4.369 -4.413 1.00 92.12 85 PHE A O 1
ATOM 645 N N . LYS A 1 86 ? 7.559 4.725 -2.373 1.00 86.62 86 LYS A N 1
ATOM 646 C CA . LYS A 1 86 ? 8.434 5.838 -2.776 1.00 86.62 86 LYS A CA 1
ATOM 647 C C . LYS A 1 86 ? 9.494 5.405 -3.786 1.00 86.62 86 LYS A C 1
ATOM 649 O O . LYS A 1 86 ? 9.802 6.175 -4.685 1.00 86.62 86 LYS A O 1
ATOM 654 N N . THR A 1 87 ? 10.035 4.194 -3.649 1.00 85.62 87 THR A N 1
ATOM 655 C CA . THR A 1 87 ? 11.100 3.691 -4.530 1.00 85.62 87 THR A CA 1
ATOM 656 C C . THR A 1 87 ? 10.556 2.798 -5.637 1.00 85.62 87 THR A C 1
ATOM 658 O O . THR A 1 87 ? 11.005 2.876 -6.775 1.00 85.62 87 THR A O 1
ATOM 661 N N . THR A 1 88 ? 9.570 1.951 -5.330 1.00 87.50 88 THR A N 1
ATOM 662 C CA . THR A 1 88 ? 9.058 0.946 -6.267 1.00 87.50 88 THR A CA 1
ATOM 663 C C . THR A 1 88 ? 7.534 0.948 -6.282 1.00 87.50 88 THR A C 1
ATOM 665 O O . THR A 1 88 ? 6.875 0.395 -5.402 1.00 87.50 88 THR A O 1
ATOM 668 N N . ARG A 1 89 ? 6.955 1.561 -7.321 1.00 89.69 89 ARG A N 1
ATOM 669 C CA . ARG A 1 89 ? 5.496 1.703 -7.464 1.00 89.69 89 ARG A CA 1
ATOM 670 C C . ARG A 1 89 ? 4.780 0.391 -7.805 1.00 89.69 89 ARG A C 1
ATOM 672 O O . ARG A 1 89 ? 3.593 0.243 -7.524 1.00 89.69 89 ARG A O 1
ATOM 679 N N . TYR A 1 90 ? 5.487 -0.548 -8.425 1.00 91.50 90 TYR A N 1
ATOM 680 C CA . TYR A 1 90 ? 4.949 -1.845 -8.823 1.00 91.50 90 TYR A CA 1
ATOM 681 C C . TYR A 1 90 ? 5.933 -2.936 -8.438 1.00 91.50 90 TYR A C 1
ATOM 683 O O . TYR A 1 90 ? 7.071 -2.925 -8.891 1.00 91.50 90 TYR A O 1
ATOM 691 N N . LEU A 1 91 ? 5.474 -3.869 -7.614 1.00 89.62 91 LEU A N 1
ATOM 692 C CA . LEU A 1 91 ? 6.259 -5.008 -7.157 1.00 89.62 91 LEU A CA 1
ATOM 693 C C . LEU A 1 91 ? 5.940 -6.239 -8.006 1.00 89.62 91 LEU A C 1
ATOM 695 O O . LEU A 1 91 ? 4.783 -6.445 -8.399 1.00 89.62 91 LEU A O 1
ATOM 699 N N . SER A 1 92 ? 6.949 -7.073 -8.248 1.00 93.38 92 SER A N 1
ATOM 700 C CA . SER A 1 92 ? 6.753 -8.423 -8.775 1.00 93.38 92 SER A CA 1
ATOM 701 C C . SER A 1 92 ? 5.976 -9.296 -7.781 1.00 93.38 92 SER A C 1
ATOM 703 O O . SER A 1 92 ? 5.805 -8.953 -6.609 1.00 93.38 92 SER A O 1
ATOM 705 N N . VAL A 1 93 ? 5.482 -10.445 -8.248 1.00 92.00 93 VAL A N 1
ATOM 706 C CA . VAL A 1 93 ? 4.698 -11.380 -7.419 1.00 92.00 93 VAL A CA 1
ATOM 707 C C . VAL A 1 93 ? 5.492 -11.822 -6.184 1.00 92.00 93 VAL A C 1
ATOM 709 O O . VAL A 1 93 ? 4.982 -11.742 -5.069 1.00 92.00 93 VAL A O 1
ATOM 712 N N . CYS A 1 94 ? 6.759 -12.204 -6.368 1.00 93.25 94 CYS A N 1
ATOM 713 C CA . CYS A 1 94 ? 7.630 -12.630 -5.272 1.00 93.25 94 CYS A CA 1
ATOM 714 C C . CYS A 1 94 ? 7.869 -11.500 -4.259 1.00 93.25 94 CYS A C 1
ATOM 716 O O . CYS A 1 94 ? 7.774 -11.710 -3.052 1.00 93.25 94 CYS A O 1
ATOM 718 N N . GLU A 1 95 ? 8.111 -10.277 -4.736 1.00 90.00 95 GLU A N 1
ATOM 719 C CA . GLU A 1 95 ? 8.330 -9.120 -3.862 1.00 90.00 95 GLU A CA 1
ATOM 720 C C . GLU A 1 95 ? 7.083 -8.746 -3.055 1.00 90.00 95 GLU A C 1
ATOM 722 O O . GLU A 1 95 ? 7.198 -8.413 -1.874 1.00 90.00 95 GLU A O 1
ATOM 727 N N . ARG A 1 96 ? 5.886 -8.823 -3.658 1.00 93.88 96 ARG A N 1
ATOM 728 C CA . ARG A 1 96 ? 4.628 -8.601 -2.928 1.00 93.88 96 ARG A CA 1
ATOM 729 C C . ARG A 1 96 ? 4.433 -9.625 -1.826 1.00 93.88 96 ARG A C 1
ATOM 731 O O . ARG A 1 96 ? 4.045 -9.247 -0.724 1.00 93.88 96 ARG A O 1
ATOM 738 N N . LEU A 1 97 ? 4.699 -10.897 -2.118 1.00 95.88 97 LEU A N 1
ATOM 739 C CA . LEU A 1 97 ? 4.543 -11.968 -1.144 1.00 95.88 97 LEU A CA 1
ATOM 740 C C . LEU A 1 97 ? 5.454 -11.731 0.065 1.00 95.88 97 LEU A C 1
ATOM 742 O O . LEU A 1 97 ? 4.982 -11.739 1.200 1.00 95.88 97 LEU A O 1
ATOM 746 N N . ASN A 1 98 ? 6.731 -11.434 -0.181 1.00 93.31 98 ASN A N 1
ATOM 747 C CA . ASN A 1 98 ? 7.703 -11.164 0.876 1.00 93.31 98 ASN A CA 1
ATOM 748 C C . ASN A 1 98 ? 7.303 -9.954 1.727 1.00 93.31 98 ASN A C 1
ATOM 750 O O . ASN A 1 98 ? 7.301 -10.037 2.955 1.00 93.31 98 ASN A O 1
ATOM 754 N N . LEU A 1 99 ? 6.892 -8.855 1.088 1.00 93.38 99 LEU A N 1
ATOM 755 C CA . LEU A 1 99 ? 6.447 -7.657 1.797 1.00 93.38 99 LEU A CA 1
ATOM 756 C C . LEU A 1 99 ? 5.200 -7.924 2.651 1.00 93.38 99 LEU A C 1
ATOM 758 O O . LEU A 1 99 ? 5.143 -7.501 3.804 1.00 93.38 99 LEU A O 1
ATOM 762 N N . ALA A 1 100 ? 4.217 -8.647 2.110 1.00 94.31 100 ALA A N 1
ATOM 763 C CA . ALA A 1 100 ? 3.004 -8.998 2.838 1.00 94.31 100 ALA A CA 1
ATOM 764 C C . ALA A 1 100 ? 3.326 -9.846 4.077 1.00 94.31 100 ALA A C 1
ATOM 766 O O . ALA A 1 100 ? 2.846 -9.539 5.168 1.00 94.31 100 ALA A O 1
ATOM 767 N N . LEU A 1 101 ? 4.206 -10.844 3.945 1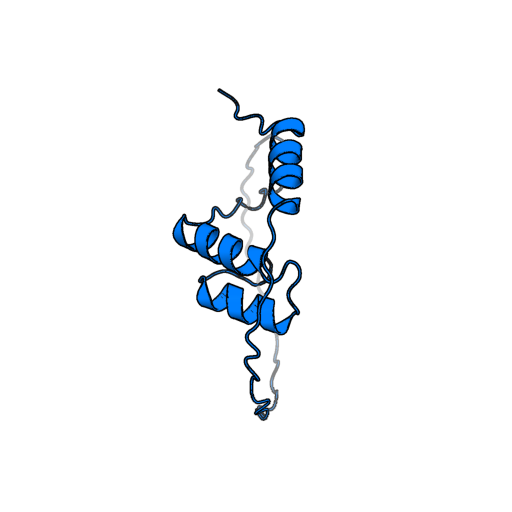.00 94.94 101 LEU A N 1
ATOM 768 C CA . LEU A 1 101 ? 4.647 -11.675 5.066 1.00 94.94 101 LEU A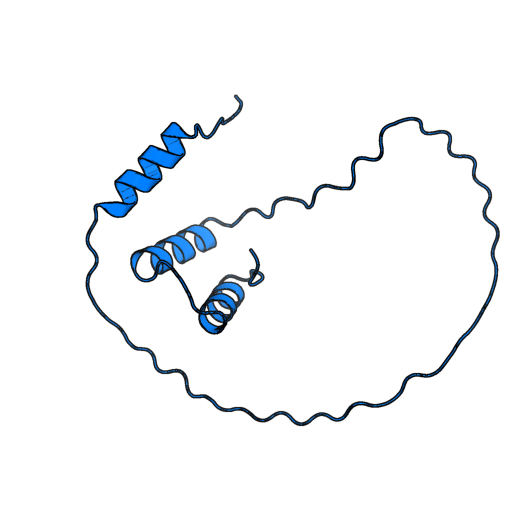 CA 1
ATOM 769 C C . LEU A 1 101 ? 5.353 -10.852 6.150 1.00 94.94 101 LEU A C 1
ATOM 771 O O . LEU A 1 101 ? 5.016 -10.990 7.326 1.00 94.94 101 LEU A O 1
ATOM 775 N N . SER A 1 102 ? 6.269 -9.951 5.774 1.00 94.88 102 SER A N 1
ATOM 776 C CA . SER A 1 102 ? 6.951 -9.064 6.730 1.00 94.88 102 SER A CA 1
ATOM 777 C C . SER A 1 102 ? 5.983 -8.157 7.494 1.00 94.88 102 SER A C 1
ATOM 779 O O . SER A 1 102 ? 6.216 -7.849 8.660 1.00 94.88 102 SER A O 1
ATOM 781 N N . LEU A 1 103 ? 4.876 -7.757 6.864 1.00 94.12 103 LEU A N 1
ATOM 782 C CA . LEU A 1 103 ? 3.844 -6.913 7.467 1.00 94.12 103 LEU A CA 1
ATOM 783 C C . LEU A 1 103 ? 2.727 -7.706 8.161 1.00 94.12 103 LEU A C 1
ATOM 785 O O . LEU A 1 103 ? 1.794 -7.095 8.686 1.00 94.12 103 LEU A O 1
ATOM 789 N N . SER A 1 104 ? 2.813 -9.041 8.203 1.00 94.94 104 SER A N 1
ATOM 790 C CA . SER A 1 104 ? 1.747 -9.927 8.702 1.00 94.94 104 SER A CA 1
ATOM 791 C C . SER A 1 104 ? 0.401 -9.715 7.988 1.00 94.94 104 SER A C 1
ATOM 793 O O . SER A 1 104 ? -0.663 -9.706 8.610 1.00 94.94 104 SER A O 1
ATOM 795 N N . LEU A 1 105 ? 0.458 -9.529 6.669 1.00 91.50 105 LEU A N 1
ATOM 796 C CA . LEU A 1 105 ? -0.668 -9.383 5.749 1.00 91.50 105 LEU A CA 1
ATOM 797 C C . LEU A 1 105 ? -0.701 -10.552 4.753 1.00 91.50 105 LEU A C 1
ATOM 799 O O . LEU A 1 105 ? 0.259 -11.306 4.601 1.00 91.50 105 LEU A O 1
ATOM 803 N N . THR A 1 106 ? -1.815 -10.702 4.043 1.00 91.06 106 THR A N 1
ATOM 804 C CA . THR A 1 106 ? -1.902 -11.602 2.878 1.00 91.06 106 THR A CA 1
ATOM 805 C C . THR A 1 106 ? -1.486 -10.867 1.605 1.00 91.06 106 THR A C 1
ATOM 807 O O . THR A 1 106 ? -1.781 -9.684 1.504 1.00 91.06 106 THR A O 1
ATOM 810 N N . GLU A 1 107 ? -0.936 -11.552 0.593 1.00 91.06 107 GLU A N 1
ATOM 811 C CA . GLU A 1 107 ? -0.511 -10.922 -0.683 1.00 91.06 107 GLU A CA 1
ATOM 812 C C . GLU A 1 107 ? -1.612 -10.072 -1.352 1.00 91.06 107 GLU A C 1
ATOM 814 O O . GLU A 1 107 ? -1.339 -9.113 -2.064 1.00 91.06 107 GLU A O 1
ATOM 819 N N . THR A 1 108 ? -2.878 -10.426 -1.130 1.00 90.56 108 THR A N 1
ATOM 820 C CA . THR A 1 108 ? -4.032 -9.758 -1.745 1.00 90.56 108 THR A CA 1
ATOM 821 C C . THR A 1 108 ? -4.542 -8.518 -1.001 1.00 90.56 108 THR A C 1
ATOM 823 O O . THR A 1 108 ? -5.527 -7.930 -1.449 1.00 90.56 108 THR A O 1
ATOM 826 N N . GLN A 1 109 ? -3.963 -8.181 0.156 1.00 81.75 109 GLN A N 1
ATOM 827 C CA . GLN A 1 109 ? -4.324 -7.008 0.966 1.00 81.75 109 GLN A CA 1
ATOM 828 C C . GLN A 1 109 ? -3.472 -5.809 0.570 1.00 81.75 109 GLN A C 1
ATOM 830 O O . GLN A 1 109 ? -4.083 -4.737 0.368 1.00 81.75 109 GLN A O 1
#